Protein AF-A0A0C3ABY3-F1 (afdb_monomer)

Secondary structure (DSSP, 8-state):
----SHHHHHHHHHHHHHHHTTSS--TTT--SHHHHTTS-SS--GGG-HHHHHHHHHHHHHHHHSSS------------------------------------------------HHHHHHHHHHTT-

Solvent-accessible surface area (backbone atoms only — not comparable to full-atom values): 8904 Å² total; per-residue (Å²): 136,86,81,84,49,69,69,40,52,53,44,45,52,53,32,43,55,34,26,77,71,71,77,38,65,54,45,91,80,50,66,60,48,77,60,52,70,75,54,70,97,67,87,55,64,85,79,35,70,65,54,45,51,50,52,53,49,52,53,52,50,57,66,69,72,69,83,82,77,80,90,79,89,79,87,78,78,88,84,86,82,88,78,88,80,86,89,82,80,90,79,88,82,82,86,84,85,81,90,84,85,93,77,80,98,65,90,72,80,72,78,78,81,68,50,78,64,54,55,51,50,55,55,57,63,75,73,111

Organism: Piloderma croceum (strain F 1598) (NCBI:txid765440)

Foldseek 3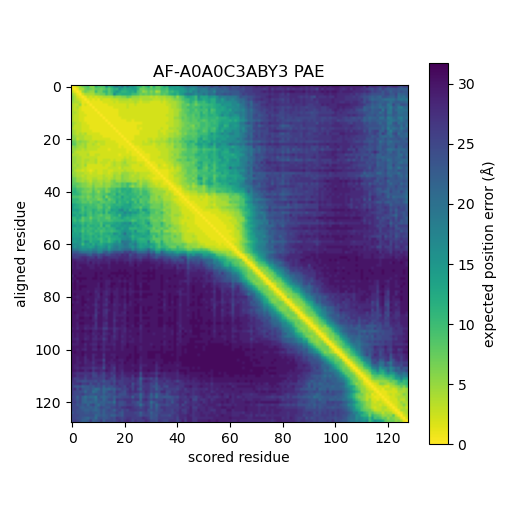Di:
DDQDDPLQVVQLVVQCVCVVVVNHDNCVVDRCSVVVVVDDPDDDLVVDPVSVVVVVVVVVVVVVPPPPDDDDDDDDDDDDDDDDDDDDDDDDDDPDDDDDDDDDDDPPVPPPPDDPVNVVVVVVVVRD

Radius of gyration: 29.48 Å; Cα contacts (8 Å, |Δi|>4): 34; chains: 1; bounding box: 50×43×91 Å

Mean predicted aligned error: 20.33 Å

Structure (mmCIF, N/CA/C/O backbone):
data_AF-A0A0C3ABY3-F1
#
_entry.id   AF-A0A0C3ABY3-F1
#
loop_
_atom_site.group_PDB
_atom_site.id
_atom_site.type_symbol
_atom_site.label_atom_id
_atom_site.label_alt_id
_atom_site.label_comp_id
_atom_site.label_asym_id
_atom_site.label_entity_id
_atom_site.label_seq_id
_atom_site.pdbx_PDB_ins_code
_atom_site.Cartn_x
_atom_site.Cartn_y
_atom_site.Cartn_z
_atom_site.occupancy
_atom_site.B_iso_or_equiv
_atom_site.auth_seq_id
_atom_site.auth_comp_id
_atom_site.auth_asym_id
_atom_site.auth_atom_id
_atom_site.pdbx_PDB_model_num
ATOM 1 N N . MET A 1 1 ? 14.829 -9.279 -7.016 1.00 64.06 1 MET A N 1
ATOM 2 C CA . MET A 1 1 ? 13.426 -9.150 -6.580 1.00 64.06 1 MET A CA 1
ATOM 3 C C . MET A 1 1 ? 12.573 -10.034 -7.481 1.00 64.06 1 MET A C 1
ATOM 5 O O . MET A 1 1 ? 12.678 -9.895 -8.693 1.00 64.06 1 MET A O 1
ATOM 9 N N . GLN A 1 2 ? 11.850 -11.016 -6.935 1.00 74.00 2 GLN A N 1
ATOM 10 C CA . GLN A 1 2 ? 10.987 -11.895 -7.737 1.00 74.00 2 GLN A CA 1
ATOM 11 C C . GLN A 1 2 ? 9.552 -11.370 -7.668 1.00 74.00 2 GLN A C 1
ATOM 13 O O . GLN A 1 2 ? 8.932 -11.405 -6.608 1.00 74.00 2 GLN A O 1
ATOM 18 N N . VAL A 1 3 ? 9.032 -10.886 -8.795 1.00 77.06 3 VAL A N 1
ATOM 19 C CA . VAL A 1 3 ? 7.652 -10.403 -8.896 1.00 77.06 3 VAL A CA 1
ATOM 20 C C . VAL A 1 3 ? 6.749 -11.600 -9.181 1.00 77.06 3 VAL A C 1
ATOM 22 O O . VAL A 1 3 ? 6.886 -12.248 -10.213 1.00 77.06 3 VAL A O 1
ATOM 25 N N . GLY A 1 4 ? 5.897 -11.955 -8.217 1.00 78.06 4 GLY A N 1
ATOM 26 C CA . GLY A 1 4 ? 5.161 -13.226 -8.220 1.00 78.06 4 GLY A CA 1
ATOM 27 C C . GLY A 1 4 ? 3.664 -13.119 -8.513 1.00 78.06 4 GLY A C 1
ATOM 28 O O . GLY A 1 4 ? 3.016 -14.144 -8.693 1.00 78.06 4 GLY A O 1
ATOM 29 N N . CYS A 1 5 ? 3.096 -11.912 -8.530 1.00 88.25 5 CYS A N 1
ATOM 30 C CA . CYS A 1 5 ? 1.662 -11.688 -8.731 1.00 88.25 5 CYS A CA 1
ATOM 31 C C . CYS A 1 5 ? 1.366 -10.224 -9.098 1.00 88.25 5 CYS A C 1
ATOM 33 O O . CYS A 1 5 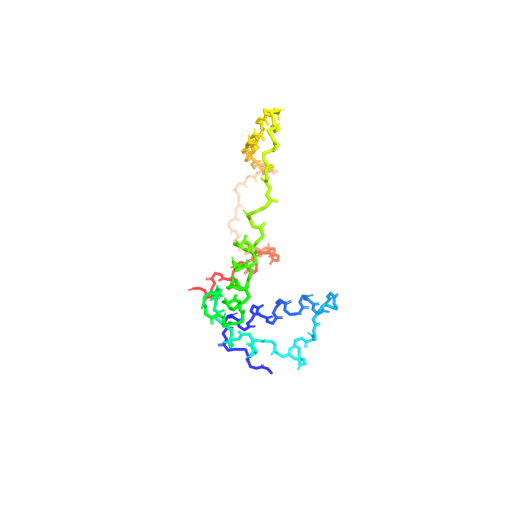? 2.196 -9.340 -8.871 1.00 88.25 5 CYS A O 1
ATOM 35 N N . GLY A 1 6 ? 0.159 -9.956 -9.611 1.00 88.62 6 GLY A N 1
ATOM 36 C CA . GLY A 1 6 ? -0.283 -8.602 -9.972 1.00 88.62 6 GLY A CA 1
ATOM 37 C C . GLY A 1 6 ? -0.263 -7.618 -8.797 1.00 88.62 6 GLY A C 1
ATOM 38 O O . GLY A 1 6 ? 0.167 -6.480 -8.956 1.00 88.62 6 GLY A O 1
ATOM 39 N N . GLY A 1 7 ? -0.608 -8.075 -7.587 1.00 88.38 7 GLY A N 1
ATOM 40 C CA . GLY A 1 7 ? -0.512 -7.248 -6.378 1.00 88.38 7 GLY A CA 1
ATOM 41 C C . GLY A 1 7 ? 0.915 -6.768 -6.089 1.00 88.38 7 GLY A C 1
ATOM 42 O O . GLY A 1 7 ? 1.108 -5.630 -5.670 1.00 88.38 7 GLY A O 1
ATOM 43 N N . HIS A 1 8 ? 1.923 -7.596 -6.379 1.00 91.38 8 HIS A N 1
ATOM 44 C CA . HIS A 1 8 ? 3.327 -7.220 -6.225 1.00 91.38 8 HIS A CA 1
ATOM 45 C C . HIS A 1 8 ? 3.726 -6.142 -7.244 1.00 91.38 8 HIS A C 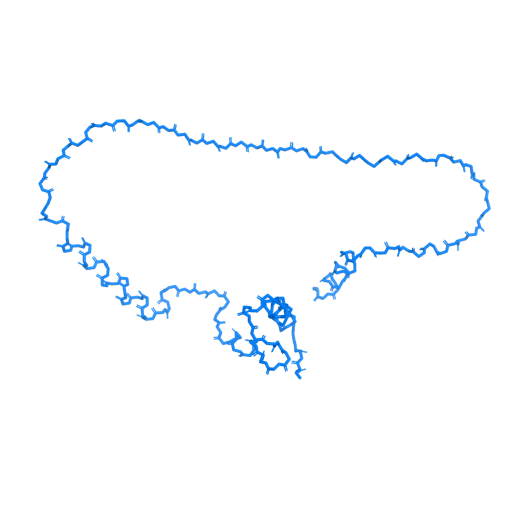1
ATOM 47 O O . HIS A 1 8 ? 4.352 -5.150 -6.879 1.00 91.38 8 HIS A O 1
ATOM 53 N N . VAL A 1 9 ? 3.292 -6.277 -8.503 1.00 91.88 9 VAL A N 1
ATOM 54 C CA . VAL A 1 9 ? 3.536 -5.266 -9.550 1.00 91.88 9 VAL A CA 1
ATOM 55 C C . VAL A 1 9 ? 2.929 -3.918 -9.165 1.00 91.88 9 VAL A C 1
ATOM 57 O O . VAL A 1 9 ? 3.601 -2.891 -9.267 1.00 91.88 9 VAL A O 1
ATOM 60 N N . LEU A 1 10 ? 1.676 -3.916 -8.704 1.00 92.44 10 L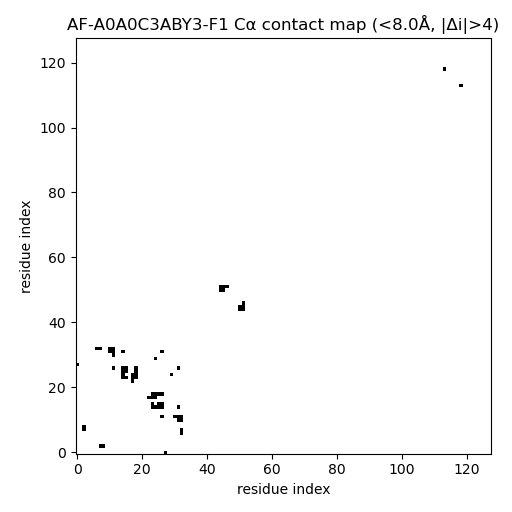EU A N 1
ATOM 61 C CA . LEU A 1 10 ? 0.981 -2.698 -8.285 1.00 92.44 10 LEU A CA 1
ATOM 62 C C . LEU A 1 10 ? 1.706 -2.020 -7.121 1.00 92.44 10 LEU A C 1
ATOM 64 O O . LEU A 1 10 ? 1.940 -0.813 -7.165 1.00 92.44 10 LEU A O 1
ATOM 68 N N . ASN A 1 11 ? 2.127 -2.798 -6.122 1.00 92.12 11 ASN A N 1
ATOM 69 C CA . ASN A 1 11 ? 2.837 -2.264 -4.968 1.00 92.12 11 ASN A CA 1
ATOM 70 C C . ASN A 1 11 ? 4.202 -1.662 -5.341 1.00 92.12 11 ASN A C 1
ATOM 72 O O . ASN A 1 11 ? 4.501 -0.548 -4.919 1.00 92.12 11 ASN A O 1
ATOM 76 N N . ILE A 1 12 ? 5.001 -2.345 -6.172 1.00 93.75 12 ILE A N 1
ATOM 77 C CA . ILE A 1 12 ? 6.279 -1.803 -6.673 1.00 93.75 12 ILE A CA 1
ATOM 78 C C . ILE A 1 12 ? 6.043 -0.522 -7.476 1.00 93.75 12 ILE A C 1
ATOM 80 O O . ILE A 1 12 ? 6.794 0.439 -7.336 1.00 93.75 12 ILE A O 1
ATOM 84 N N . SER A 1 13 ? 5.001 -0.495 -8.308 1.00 94.19 13 SER A N 1
ATOM 85 C CA . SER A 1 13 ? 4.689 0.661 -9.155 1.00 94.19 13 SER A CA 1
ATOM 86 C C . SER A 1 13 ? 4.316 1.881 -8.312 1.00 94.19 13 SER A C 1
ATOM 88 O O . SER A 1 13 ? 4.857 2.964 -8.525 1.00 94.19 13 SER A O 1
ATOM 90 N N . ALA A 1 14 ? 3.451 1.700 -7.310 1.00 94.62 14 ALA A N 1
ATOM 91 C CA . ALA A 1 14 ? 3.111 2.750 -6.355 1.00 94.62 14 ALA A CA 1
ATOM 92 C C . ALA A 1 14 ? 4.352 3.221 -5.580 1.00 94.62 14 ALA A C 1
ATOM 94 O O . ALA A 1 14 ? 4.611 4.421 -5.499 1.00 94.62 14 ALA A O 1
ATOM 95 N N . GLN A 1 15 ? 5.162 2.290 -5.068 1.00 95.06 15 GLN A N 1
ATOM 96 C CA . GLN A 1 15 ? 6.383 2.622 -4.337 1.00 95.06 15 GLN A CA 1
ATOM 97 C C . GLN A 1 15 ? 7.393 3.383 -5.209 1.00 95.06 15 GLN A C 1
ATOM 99 O O . GLN A 1 15 ? 7.983 4.350 -4.738 1.00 95.06 15 GLN A O 1
ATOM 104 N N . ALA A 1 16 ? 7.555 3.020 -6.483 1.00 95.44 16 ALA A N 1
ATOM 105 C CA . ALA A 1 16 ? 8.420 3.738 -7.419 1.00 95.44 16 ALA A CA 1
ATOM 106 C C . ALA A 1 16 ? 7.970 5.193 -7.619 1.00 95.44 16 ALA A C 1
ATOM 108 O O . ALA A 1 16 ? 8.801 6.103 -7.610 1.00 95.44 16 ALA A O 1
ATOM 109 N N . ILE A 1 17 ? 6.659 5.421 -7.751 1.00 96.19 17 ILE A N 1
ATOM 110 C CA . ILE A 1 17 ? 6.085 6.769 -7.863 1.00 96.19 17 ILE A CA 1
ATOM 111 C C . ILE A 1 17 ? 6.379 7.571 -6.588 1.00 96.19 17 ILE A C 1
ATOM 113 O O . ILE A 1 17 ? 6.914 8.677 -6.667 1.00 96.19 17 ILE A O 1
ATOM 117 N N . PHE A 1 18 ? 6.099 7.003 -5.411 1.00 96.69 18 PHE A N 1
ATOM 118 C CA . PHE A 1 18 ? 6.342 7.678 -4.133 1.00 96.69 18 PHE A CA 1
ATOM 119 C C . PHE A 1 18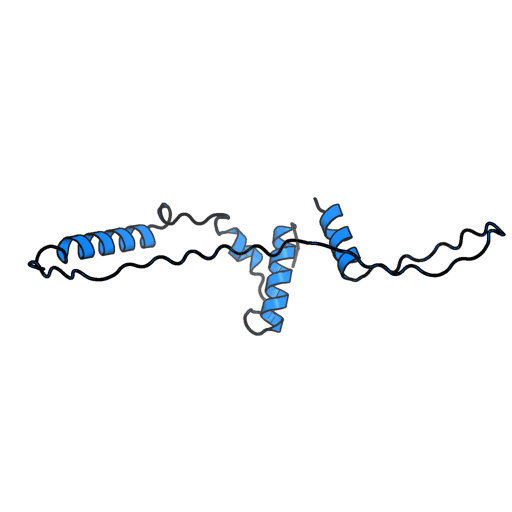 ? 7.828 7.898 -3.838 1.00 96.69 18 PHE A C 1
ATOM 121 O O . PHE A 1 18 ? 8.187 8.905 -3.227 1.00 96.69 18 PHE A O 1
ATOM 128 N N . SER A 1 19 ? 8.700 7.007 -4.303 1.00 96.25 19 SER A N 1
ATOM 129 C CA . SER A 1 19 ? 10.148 7.178 -4.205 1.00 96.25 19 SER A CA 1
ATOM 130 C C . SER A 1 19 ? 10.640 8.329 -5.078 1.00 96.25 19 SER A C 1
ATOM 132 O O . SER A 1 19 ? 11.410 9.167 -4.611 1.00 96.25 19 SER A O 1
ATOM 134 N N . GLY A 1 20 ? 10.098 8.478 -6.292 1.00 94.81 20 GLY A N 1
ATOM 135 C CA . GLY A 1 20 ? 10.354 9.647 -7.140 1.00 94.81 20 GLY A CA 1
ATOM 136 C C . GLY A 1 20 ? 9.923 10.978 -6.507 1.00 94.81 20 GLY A C 1
ATOM 137 O O . GLY A 1 20 ? 10.490 12.022 -6.822 1.00 94.81 20 GLY A O 1
ATOM 138 N N . MET A 1 21 ? 8.960 10.942 -5.580 1.00 96.69 21 MET A N 1
ATOM 139 C CA . MET A 1 21 ? 8.518 12.096 -4.788 1.00 96.69 21 MET A CA 1
ATOM 140 C C . MET A 1 21 ? 9.308 12.287 -3.480 1.00 96.69 21 MET A C 1
ATOM 142 O O . MET A 1 21 ? 9.067 13.258 -2.767 1.00 96.69 21 MET A O 1
ATOM 146 N N . GLY A 1 22 ? 10.223 11.373 -3.137 1.00 95.12 22 GLY A N 1
ATOM 147 C CA . GLY A 1 22 ? 10.958 11.382 -1.868 1.00 95.12 22 GLY A CA 1
ATOM 148 C C . GLY A 1 22 ? 10.111 11.023 -0.641 1.00 95.12 22 GLY A C 1
ATOM 149 O O . GLY A 1 22 ? 10.503 11.342 0.478 1.00 95.12 22 GLY A O 1
ATOM 150 N N . ILE A 1 23 ? 8.946 10.395 -0.839 1.00 96.12 23 ILE A N 1
ATOM 151 C CA . ILE A 1 23 ? 8.014 9.987 0.230 1.00 96.12 23 ILE A CA 1
ATOM 152 C C . ILE A 1 23 ? 8.277 8.541 0.671 1.00 96.12 23 ILE A C 1
ATOM 154 O O . ILE A 1 23 ? 8.029 8.190 1.823 1.00 96.12 23 ILE A O 1
ATOM 158 N N . ALA A 1 24 ? 8.769 7.698 -0.239 1.00 94.88 24 ALA A N 1
ATOM 159 C CA . ALA A 1 24 ? 9.052 6.290 0.017 1.00 94.88 24 ALA A CA 1
ATOM 160 C C . ALA A 1 24 ? 10.494 5.917 -0.352 1.00 94.88 24 ALA A C 1
ATOM 162 O O . ALA A 1 24 ? 11.140 6.583 -1.162 1.00 94.88 24 ALA A O 1
ATOM 163 N N . ASP A 1 25 ? 10.973 4.814 0.217 1.00 96.00 25 ASP A N 1
ATOM 164 C CA . ASP A 1 25 ? 12.277 4.246 -0.112 1.00 96.00 25 ASP A CA 1
ATOM 165 C C . ASP A 1 25 ? 12.284 3.648 -1.529 1.00 96.00 25 ASP A C 1
ATOM 167 O O . ASP A 1 25 ? 11.236 3.277 -2.073 1.00 96.00 25 ASP A O 1
ATOM 171 N N . ASP A 1 26 ? 13.474 3.553 -2.132 1.00 93.81 26 ASP A N 1
ATOM 172 C CA . ASP A 1 26 ? 13.659 2.979 -3.470 1.00 93.81 26 ASP A CA 1
ATOM 173 C C . ASP A 1 26 ? 13.150 1.526 -3.492 1.00 93.81 26 ASP A C 1
ATOM 175 O O . ASP A 1 26 ? 13.671 0.686 -2.747 1.00 93.81 26 ASP A O 1
ATOM 179 N N . PRO A 1 27 ? 12.170 1.191 -4.356 1.00 91.44 27 PRO A N 1
ATOM 180 C CA . PRO A 1 27 ? 11.639 -0.164 -4.454 1.00 91.44 27 PRO A CA 1
ATOM 181 C C . PRO A 1 27 ? 12.681 -1.200 -4.880 1.00 91.44 27 PRO A C 1
ATOM 183 O O . PRO A 1 27 ? 12.422 -2.386 -4.744 1.00 91.44 27 PRO A O 1
ATOM 186 N N . ASN A 1 28 ? 13.849 -0.810 -5.401 1.00 90.81 28 ASN A N 1
ATOM 187 C CA . ASN A 1 28 ? 14.933 -1.753 -5.699 1.00 90.81 28 ASN A CA 1
ATOM 188 C C . ASN A 1 28 ? 15.752 -2.143 -4.461 1.00 90.81 28 ASN A C 1
ATOM 190 O O . ASN A 1 28 ? 16.461 -3.153 -4.494 1.00 90.81 28 ASN A O 1
ATOM 194 N N . VAL A 1 29 ? 15.667 -1.345 -3.397 1.00 92.31 29 VAL A N 1
ATOM 195 C CA . VAL A 1 29 ? 16.370 -1.557 -2.129 1.00 92.31 29 VAL A CA 1
ATOM 196 C C . VAL A 1 29 ? 15.436 -2.222 -1.124 1.00 92.31 29 VAL A C 1
ATOM 198 O O . VAL A 1 29 ? 15.773 -3.277 -0.585 1.00 92.31 29 VAL A O 1
ATOM 201 N N . ASP A 1 30 ? 14.243 -1.656 -0.935 1.00 91.75 30 ASP A N 1
ATOM 202 C CA . ASP A 1 30 ? 13.254 -2.117 0.036 1.00 91.75 30 ASP A CA 1
ATOM 203 C C . ASP A 1 30 ? 11.949 -2.525 -0.653 1.00 91.75 30 ASP A C 1
ATOM 205 O O . ASP A 1 30 ? 11.284 -1.710 -1.277 1.00 91.75 30 ASP A O 1
ATOM 209 N N . ASP A 1 31 ? 11.536 -3.785 -0.497 1.00 90.81 31 ASP A N 1
ATOM 210 C CA . ASP A 1 31 ? 10.272 -4.288 -1.049 1.00 90.81 31 ASP A CA 1
ATOM 211 C C . ASP A 1 31 ? 9.151 -4.228 -0.003 1.00 90.81 31 ASP A C 1
ATOM 213 O O . ASP A 1 31 ? 9.069 -5.063 0.911 1.00 90.81 31 ASP A O 1
ATOM 217 N N . TYR A 1 32 ? 8.246 -3.258 -0.149 1.00 91.00 32 TYR A N 1
ATOM 218 C CA . TYR A 1 32 ? 7.103 -3.119 0.754 1.00 91.00 32 TYR A CA 1
ATOM 219 C C . TYR A 1 32 ? 6.024 -4.177 0.541 1.00 91.00 32 TYR A C 1
ATOM 221 O O . TYR A 1 32 ? 5.215 -4.384 1.443 1.00 91.00 32 TYR A O 1
ATOM 229 N N . TYR A 1 33 ? 6.013 -4.897 -0.581 1.00 89.44 33 TYR A N 1
AT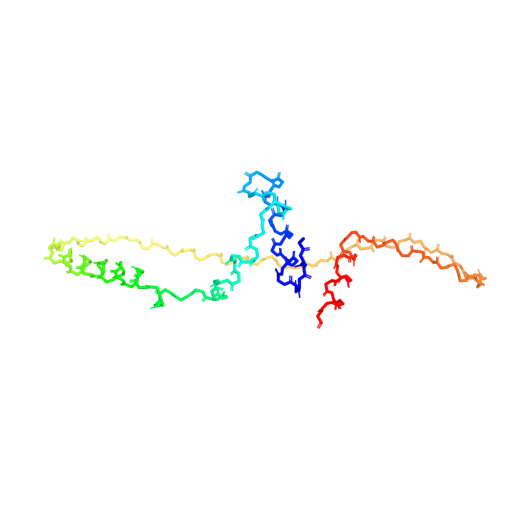OM 230 C CA . TYR A 1 33 ? 4.956 -5.859 -0.882 1.00 89.44 33 TYR A CA 1
ATOM 231 C C . TYR A 1 33 ? 4.967 -7.018 0.116 1.00 89.44 33 TYR A C 1
ATOM 233 O O . TYR A 1 33 ? 3.927 -7.464 0.606 1.00 89.44 33 TYR A O 1
ATOM 241 N N . THR A 1 34 ? 6.165 -7.471 0.485 1.00 86.12 34 THR A N 1
ATOM 242 C CA . THR A 1 34 ? 6.341 -8.527 1.490 1.00 86.12 34 THR A CA 1
ATOM 243 C C . THR A 1 34 ? 5.846 -8.126 2.878 1.00 86.12 34 THR A C 1
ATOM 245 O O . THR A 1 34 ? 5.370 -8.988 3.616 1.00 86.12 34 THR A O 1
ATOM 248 N N . LYS A 1 35 ? 5.915 -6.833 3.216 1.00 86.56 35 LYS A N 1
ATOM 249 C CA . LYS A 1 35 ? 5.372 -6.273 4.461 1.00 86.56 35 LYS A CA 1
ATOM 250 C C . LYS A 1 35 ? 3.853 -6.097 4.348 1.00 86.56 35 LYS A C 1
ATOM 252 O O . LYS A 1 35 ? 3.118 -6.527 5.231 1.00 86.56 35 LYS A O 1
ATOM 257 N N . ALA A 1 36 ? 3.387 -5.543 3.229 1.00 85.25 36 ALA A N 1
ATOM 258 C CA . ALA A 1 36 ? 1.985 -5.234 2.962 1.00 85.25 36 ALA A CA 1
ATOM 259 C C . ALA A 1 36 ? 1.096 -6.484 2.908 1.00 85.25 36 ALA A C 1
ATOM 261 O O . ALA A 1 36 ? -0.027 -6.456 3.399 1.00 85.25 36 ALA A O 1
ATOM 262 N N . ARG A 1 37 ? 1.603 -7.616 2.397 1.00 85.25 37 ARG A N 1
ATOM 263 C CA . ARG A 1 37 ? 0.831 -8.873 2.328 1.00 85.25 37 ARG A CA 1
ATOM 264 C C . ARG A 1 37 ? 0.409 -9.424 3.698 1.00 85.25 37 ARG A C 1
ATOM 266 O O . ARG A 1 37 ? -0.420 -10.325 3.753 1.00 85.25 37 ARG A O 1
ATOM 273 N N . GLY A 1 38 ? 1.060 -8.977 4.775 1.00 82.50 38 GLY A N 1
ATOM 274 C CA . GLY A 1 38 ? 0.712 -9.366 6.140 1.00 82.50 38 GLY A CA 1
ATOM 275 C C . GLY A 1 38 ? -0.521 -8.638 6.672 1.00 82.50 38 GLY A C 1
ATOM 276 O O . GLY A 1 38 ? -1.066 -9.057 7.689 1.00 82.50 38 GLY A O 1
ATOM 277 N N . PHE A 1 39 ? -0.958 -7.572 5.997 1.00 82.12 39 PHE A N 1
ATOM 278 C CA . PHE A 1 39 ? -2.119 -6.798 6.400 1.00 82.12 39 PHE A CA 1
ATOM 279 C C . PHE A 1 39 ? -3.395 -7.324 5.728 1.00 82.12 39 PHE A C 1
ATOM 281 O O . PHE A 1 39 ? -3.358 -7.740 4.565 1.00 82.12 39 PHE A O 1
ATOM 288 N N . PRO A 1 40 ? -4.535 -7.309 6.441 1.00 82.06 40 PRO A N 1
ATOM 289 C CA . PRO A 1 40 ? -5.832 -7.611 5.853 1.00 82.06 40 PRO A CA 1
ATOM 290 C C . PRO A 1 40 ? -6.155 -6.668 4.689 1.00 82.06 40 PRO A C 1
ATOM 292 O O . PRO A 1 40 ? -5.827 -5.485 4.731 1.00 82.06 40 PRO A O 1
ATOM 295 N N . ILE A 1 41 ? -6.861 -7.179 3.676 1.00 82.50 41 ILE A N 1
ATOM 296 C CA . ILE A 1 41 ? -7.376 -6.356 2.565 1.00 82.50 41 ILE A CA 1
ATOM 297 C C . ILE A 1 41 ? -8.384 -5.322 3.088 1.00 82.50 41 ILE A C 1
ATOM 299 O O . ILE A 1 41 ? -8.447 -4.200 2.597 1.00 82.50 41 ILE A O 1
ATOM 303 N N . THR A 1 42 ? -9.159 -5.702 4.103 1.00 86.81 42 THR A N 1
ATOM 304 C CA . THR A 1 42 ? -10.126 -4.845 4.783 1.00 86.81 42 THR A CA 1
ATOM 305 C C . THR A 1 42 ? -9.760 -4.748 6.253 1.00 86.81 42 THR A C 1
ATOM 307 O O . THR A 1 42 ? -9.720 -5.762 6.948 1.00 86.81 42 THR A O 1
ATOM 310 N N . TYR A 1 43 ? -9.504 -3.531 6.722 1.00 88.31 43 TYR A N 1
ATOM 311 C CA . TYR A 1 43 ? -9.353 -3.259 8.144 1.00 88.31 43 TYR A CA 1
ATOM 312 C C . TYR A 1 43 ? -10.732 -3.196 8.810 1.00 88.31 43 TYR A C 1
ATOM 314 O O . TYR A 1 43 ? -11.603 -2.464 8.340 1.00 88.31 43 TYR A O 1
ATOM 322 N N . SER A 1 44 ? -10.913 -3.943 9.900 1.00 91.12 44 SER A N 1
ATOM 323 C CA . SER A 1 44 ? -12.065 -3.821 10.792 1.00 91.12 44 SER A CA 1
ATOM 324 C C . SER A 1 44 ? -11.587 -3.251 12.132 1.00 91.12 44 SER A C 1
ATOM 326 O O . SER A 1 44 ? -10.725 -3.872 12.758 1.00 91.12 44 SER A O 1
ATOM 328 N N . PRO A 1 45 ? -12.118 -2.104 12.595 1.00 89.38 45 PRO A N 1
ATOM 329 C CA . PRO A 1 45 ? -11.774 -1.540 13.903 1.00 89.38 45 PRO A CA 1
ATOM 330 C C . PRO A 1 45 ? -12.027 -2.511 15.062 1.00 89.38 45 PRO A C 1
ATOM 332 O O . PRO A 1 45 ? -11.304 -2.488 16.053 1.00 89.38 45 PRO A O 1
ATOM 335 N N . ASP A 1 46 ? -13.023 -3.389 14.915 1.00 91.56 46 ASP A N 1
ATOM 336 C CA . ASP A 1 46 ? -13.403 -4.377 15.929 1.00 91.56 46 ASP A CA 1
ATOM 337 C C . ASP A 1 46 ? -12.346 -5.480 16.122 1.00 91.56 46 ASP A C 1
ATOM 339 O O . ASP A 1 46 ? -12.298 -6.115 17.177 1.00 91.56 46 ASP A O 1
ATOM 343 N N . ASP A 1 47 ? -11.487 -5.703 15.121 1.00 88.19 47 ASP A N 1
ATOM 344 C CA . ASP A 1 47 ? -10.424 -6.713 15.165 1.00 88.19 47 ASP A CA 1
ATOM 345 C C . ASP A 1 47 ? -9.124 -6.174 15.796 1.00 88.19 47 ASP A C 1
ATOM 347 O O . ASP A 1 47 ? -8.198 -6.945 16.072 1.00 88.19 47 ASP A O 1
ATOM 351 N N . ASP A 1 48 ? -9.031 -4.860 16.033 1.00 90.69 48 ASP A N 1
ATOM 352 C CA . ASP A 1 48 ? -7.865 -4.221 16.640 1.00 90.69 48 ASP A CA 1
ATOM 353 C C . ASP A 1 48 ? -8.101 -3.969 18.140 1.00 90.69 48 ASP A C 1
ATOM 355 O O . ASP A 1 48 ? -8.856 -3.065 18.512 1.00 90.69 48 ASP A O 1
ATOM 359 N N . PRO A 1 49 ? -7.426 -4.714 19.039 1.00 90.50 49 PRO A N 1
ATOM 360 C CA . PRO A 1 49 ? -7.656 -4.590 20.475 1.00 90.50 49 PRO A CA 1
ATOM 361 C C . PRO A 1 49 ? -7.351 -3.184 21.002 1.00 90.50 49 PRO A C 1
ATOM 363 O O . PRO A 1 49 ? -7.976 -2.753 21.968 1.00 90.50 49 PRO A O 1
ATOM 366 N N . LYS A 1 50 ? -6.425 -2.450 20.370 1.00 92.62 50 LYS A N 1
ATOM 367 C CA . LYS A 1 50 ? -6.099 -1.085 20.799 1.00 92.62 50 LYS A CA 1
ATOM 368 C C . LYS A 1 50 ? -7.236 -0.127 20.484 1.00 92.62 50 LYS A C 1
ATOM 370 O O . LYS A 1 50 ? -7.609 0.666 21.340 1.00 92.62 50 LYS A O 1
ATOM 375 N N . VAL A 1 51 ? -7.808 -0.237 19.286 1.00 92.62 51 VAL A N 1
ATOM 376 C CA . VAL A 1 51 ? -8.927 0.616 18.871 1.00 92.62 51 VAL A CA 1
ATOM 377 C C . VAL A 1 51 ? -10.171 0.309 19.695 1.00 92.62 51 VAL A C 1
ATOM 379 O O . VAL A 1 51 ? -10.842 1.235 20.144 1.00 92.62 51 VAL A O 1
ATOM 382 N N . VAL A 1 52 ? -10.435 -0.964 19.995 1.00 93.62 52 VAL A N 1
ATOM 383 C CA . VAL A 1 52 ? -11.539 -1.360 20.884 1.00 93.62 52 VAL A CA 1
ATOM 384 C C . VAL A 1 52 ? -11.373 -0.772 22.291 1.00 93.62 52 VAL A C 1
ATOM 386 O O . VAL A 1 52 ? -12.337 -0.242 22.856 1.00 93.62 52 VAL A O 1
ATOM 389 N N . ASP A 1 53 ? -10.166 -0.826 22.858 1.00 94.25 53 ASP A N 1
ATOM 390 C CA . ASP A 1 53 ? -9.885 -0.253 24.178 1.00 94.25 53 ASP A CA 1
ATOM 391 C C . ASP A 1 53 ? -10.033 1.278 24.179 1.00 94.25 53 ASP A C 1
ATOM 393 O O . ASP A 1 53 ? -10.668 1.836 25.078 1.00 94.25 53 ASP A O 1
ATOM 397 N N . GLU A 1 54 ? -9.521 1.962 23.155 1.00 92.75 54 GLU A N 1
ATOM 398 C CA . GLU A 1 54 ? -9.665 3.414 22.995 1.00 92.75 54 GLU A CA 1
ATOM 399 C C . GLU A 1 54 ? -11.135 3.829 22.837 1.00 92.75 54 GLU A C 1
ATOM 401 O O . GLU A 1 54 ? -11.598 4.743 23.527 1.00 92.75 54 GLU A O 1
ATOM 406 N N . MET A 1 55 ? -11.910 3.114 22.015 1.00 90.94 55 MET A N 1
ATOM 407 C CA . MET A 1 55 ? -13.351 3.344 21.859 1.00 90.94 55 MET A CA 1
ATOM 408 C C . MET A 1 55 ? -14.106 3.144 23.176 1.00 90.94 55 MET A C 1
ATOM 410 O O . MET A 1 55 ? -15.014 3.914 23.504 1.00 90.94 55 MET A O 1
ATOM 414 N N . ARG A 1 56 ? -13.718 2.139 23.968 1.00 91.50 56 ARG A N 1
ATOM 415 C CA . ARG A 1 56 ? -14.303 1.896 25.290 1.00 91.50 56 ARG A CA 1
ATOM 416 C C . ARG A 1 56 ? -14.002 3.033 26.266 1.00 91.50 56 ARG A C 1
ATOM 418 O O . ARG A 1 56 ? -14.892 3.413 27.032 1.00 91.50 56 ARG A O 1
ATOM 425 N N . ILE A 1 57 ? -12.776 3.556 26.264 1.00 91.69 57 ILE A N 1
ATOM 426 C CA . ILE A 1 57 ? -12.378 4.684 27.119 1.00 91.69 57 ILE A CA 1
ATOM 427 C C . ILE A 1 57 ? -13.160 5.938 26.721 1.00 91.69 57 ILE A C 1
ATOM 429 O O . ILE A 1 57 ? -13.808 6.537 27.579 1.00 91.69 57 ILE A O 1
ATOM 433 N N . ALA A 1 58 ? -13.197 6.270 25.429 1.00 89.88 58 ALA A N 1
ATOM 434 C CA . ALA A 1 58 ? -13.932 7.425 24.918 1.00 89.88 58 ALA A CA 1
ATOM 435 C C . ALA A 1 58 ? -15.432 7.359 25.267 1.00 89.88 58 ALA A C 1
ATOM 437 O O . ALA A 1 58 ? -16.019 8.344 25.718 1.00 89.88 58 ALA A O 1
ATOM 438 N N . ALA A 1 59 ? -16.054 6.181 25.149 1.00 89.81 59 ALA A N 1
ATOM 439 C CA . ALA A 1 59 ? -17.451 5.985 25.536 1.00 89.81 59 A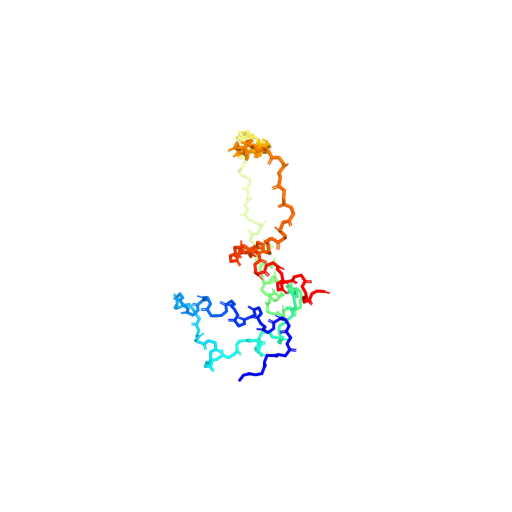LA A CA 1
ATOM 440 C C . ALA A 1 59 ? -17.685 6.183 27.048 1.00 89.8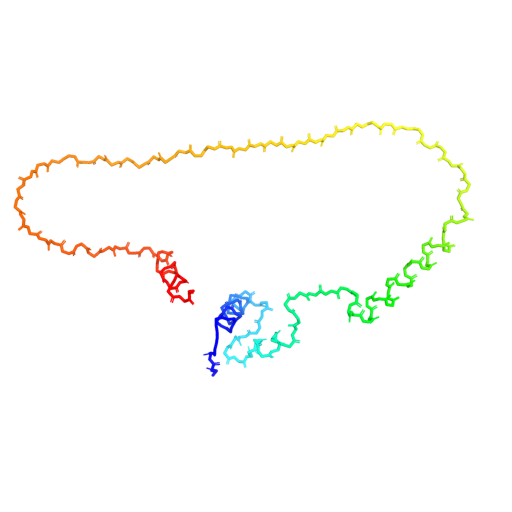1 59 ALA A C 1
ATOM 442 O O . ALA A 1 59 ? -18.727 6.701 27.459 1.00 89.81 59 ALA A O 1
ATOM 443 N N . ALA A 1 60 ? -16.726 5.783 27.889 1.00 88.81 60 ALA A N 1
ATOM 444 C CA . ALA A 1 60 ? -16.805 5.981 29.333 1.00 88.81 60 ALA A CA 1
ATOM 445 C C . ALA A 1 60 ? -16.636 7.457 29.730 1.00 88.81 60 ALA A C 1
ATOM 447 O O . ALA A 1 60 ? -17.335 7.924 30.632 1.00 88.81 60 ALA A O 1
ATOM 448 N N . GLU A 1 61 ? -15.755 8.196 29.054 1.00 86.75 61 GLU A N 1
ATOM 449 C CA . GLU A 1 61 ? -15.571 9.636 29.269 1.00 86.75 61 GLU A CA 1
ATOM 450 C C . GLU A 1 61 ? -16.811 10.432 28.856 1.00 86.75 61 GLU A C 1
ATOM 452 O O . GLU A 1 61 ? -17.285 11.269 29.627 1.00 86.75 61 GLU A O 1
ATOM 457 N N . LEU A 1 62 ? -17.411 10.099 27.710 1.00 81.75 62 LEU A N 1
ATOM 458 C CA . LEU A 1 62 ? -18.618 10.765 27.217 1.00 81.75 62 LEU A CA 1
ATOM 459 C C . LEU A 1 62 ? -19.818 10.554 28.153 1.00 81.75 62 LEU A C 1
ATOM 461 O O . LEU A 1 62 ? -20.600 11.471 28.389 1.00 81.75 62 LEU A O 1
ATOM 465 N N . LYS A 1 63 ? -19.927 9.367 28.764 1.00 79.44 63 LYS A N 1
ATOM 466 C CA . LYS A 1 63 ? -20.964 9.082 29.764 1.00 79.44 63 LYS A CA 1
ATOM 467 C C . LYS A 1 63 ? -20.716 9.783 31.104 1.00 79.44 63 LYS A C 1
ATOM 469 O O . LYS A 1 63 ? -21.667 10.064 31.824 1.00 79.44 63 LYS A O 1
ATOM 474 N N . LYS A 1 64 ? -19.455 10.036 31.461 1.00 70.81 64 LYS A N 1
ATOM 475 C CA . LYS A 1 64 ? -19.082 10.680 32.729 1.00 70.81 64 LYS A CA 1
ATOM 476 C C . LYS A 1 64 ? -19.145 12.213 32.659 1.00 70.81 64 LYS A C 1
ATOM 478 O O . LYS A 1 64 ? -19.294 12.840 33.699 1.00 70.81 64 LYS A O 1
ATOM 483 N N . GLY A 1 65 ? -19.040 12.800 31.467 1.00 59.75 65 GLY A N 1
ATOM 484 C CA . GLY A 1 65 ? -19.116 14.250 31.243 1.00 59.75 65 GLY A CA 1
ATOM 485 C C . GLY A 1 65 ? -20.503 14.797 30.881 1.00 59.75 65 GLY A C 1
ATOM 486 O O . GLY A 1 65 ? -20.610 15.984 30.604 1.00 59.75 65 GLY A O 1
ATOM 487 N N . GLY A 1 66 ? -21.545 13.958 30.840 1.00 57.09 66 GLY A N 1
ATOM 488 C CA . GLY A 1 66 ? -22.878 14.322 30.337 1.00 57.09 66 GLY A CA 1
ATOM 489 C C . GLY A 1 66 ? -23.955 14.618 31.390 1.00 57.09 66 GLY A C 1
ATOM 490 O O . GLY A 1 66 ? -25.124 14.589 31.029 1.00 57.09 66 GLY A O 1
ATOM 491 N N . ASP A 1 67 ? -23.603 14.850 32.659 1.00 55.34 67 ASP A N 1
ATOM 492 C CA . ASP A 1 67 ? -24.577 14.967 33.768 1.00 55.34 67 ASP A CA 1
ATOM 493 C C . ASP A 1 67 ? -24.364 16.215 34.653 1.00 55.34 67 ASP A C 1
ATOM 495 O O . ASP A 1 67 ? -24.576 16.158 35.855 1.00 55.34 67 ASP A O 1
ATOM 499 N N . ASP A 1 68 ? -23.894 17.330 34.077 1.00 55.25 68 ASP A N 1
ATOM 500 C CA . ASP A 1 68 ? -23.806 18.637 34.766 1.00 55.25 68 ASP A CA 1
ATOM 501 C C . ASP A 1 68 ? -23.876 19.806 33.754 1.00 55.25 68 ASP A C 1
ATOM 503 O O . ASP A 1 68 ? -22.985 20.645 33.639 1.00 55.25 68 ASP A O 1
ATOM 507 N N . SER A 1 69 ? -24.940 19.842 32.950 1.00 53.78 69 SER A N 1
ATOM 508 C CA . SER A 1 69 ? -25.284 21.009 32.126 1.00 53.78 69 SER A CA 1
ATOM 509 C C . SER A 1 69 ? -26.790 21.218 32.178 1.00 53.78 69 SER A C 1
ATOM 511 O O . SER A 1 69 ? -27.536 20.812 31.290 1.00 53.78 69 SER A O 1
ATOM 513 N N . GLU A 1 70 ? -27.207 21.822 33.282 1.00 56.31 70 GLU A N 1
ATOM 514 C CA . GLU A 1 70 ? -28.466 22.538 33.440 1.00 56.31 70 GLU A CA 1
ATOM 515 C C . GLU A 1 70 ? -28.779 23.446 32.230 1.00 56.31 70 GLU A C 1
ATOM 517 O O . GLU A 1 70 ? -27.890 24.029 31.611 1.00 56.31 70 GLU A O 1
ATOM 522 N N . ASP A 1 71 ? -30.063 23.476 31.876 1.00 51.88 71 ASP A N 1
ATOM 523 C CA . ASP A 1 71 ? -30.683 24.092 30.704 1.00 51.88 71 ASP A CA 1
ATOM 524 C C . ASP A 1 71 ? -30.113 25.460 30.274 1.00 51.88 71 ASP A C 1
ATOM 526 O O . ASP A 1 71 ? -30.270 26.459 30.976 1.00 51.88 71 ASP A O 1
ATOM 530 N N . GLU A 1 72 ? -29.627 25.556 29.032 1.00 49.12 72 GLU A N 1
ATOM 531 C CA . GLU A 1 72 ? -29.668 26.812 28.278 1.00 49.12 72 GLU A CA 1
ATOM 532 C C . GLU A 1 72 ? -30.302 26.555 26.903 1.00 49.12 72 GLU A C 1
ATOM 534 O O . GLU A 1 72 ? -29.704 26.025 25.967 1.00 49.12 72 GLU A O 1
ATOM 539 N N . ILE A 1 73 ? -31.591 26.884 26.826 1.00 53.41 73 ILE A N 1
ATOM 540 C CA . ILE A 1 73 ? -32.406 26.887 25.614 1.00 53.41 73 ILE A CA 1
ATOM 541 C C . ILE A 1 73 ? -31.824 27.948 24.669 1.00 53.41 73 ILE A C 1
ATOM 543 O O . ILE A 1 73 ? -32.044 29.140 24.873 1.00 53.41 73 ILE A O 1
ATOM 547 N N . ILE A 1 74 ? -31.108 27.531 23.623 1.00 52.06 74 ILE A N 1
ATOM 548 C CA . ILE A 1 74 ? -30.790 28.401 22.483 1.00 52.06 74 ILE A CA 1
ATOM 549 C C . ILE A 1 74 ? -31.756 28.064 21.349 1.00 52.06 74 ILE A C 1
ATOM 551 O O . ILE A 1 74 ? -31.568 27.146 20.555 1.00 52.06 74 ILE A O 1
ATOM 555 N N . GLU A 1 75 ? -32.836 28.835 21.328 1.00 51.66 75 GLU A N 1
ATOM 556 C CA . GLU A 1 75 ? -33.730 29.039 20.198 1.00 51.66 75 GLU A CA 1
ATOM 557 C C . GLU A 1 75 ? -32.989 29.876 19.132 1.00 51.66 75 GLU A C 1
ATOM 559 O O . GLU A 1 75 ? -32.565 30.995 19.418 1.00 51.66 75 GLU A O 1
ATOM 564 N N . GLY A 1 76 ? -32.814 29.363 17.905 1.00 43.88 76 GLY A N 1
ATOM 565 C CA . GLY A 1 76 ? -32.353 30.201 16.789 1.00 43.88 76 GLY A CA 1
ATOM 566 C C . GLY A 1 76 ? -31.863 29.484 15.524 1.00 43.88 76 GLY A C 1
ATOM 567 O O . GLY A 1 76 ? -30.765 28.945 15.521 1.00 43.88 76 GLY A O 1
ATOM 568 N N . SER A 1 77 ? -32.647 29.625 14.441 1.00 49.72 77 SER A N 1
ATOM 569 C CA . SER A 1 77 ? -32.279 29.521 13.007 1.00 49.72 77 SER A CA 1
ATOM 570 C C . SER A 1 77 ? -31.842 28.137 12.479 1.00 49.72 77 SER A C 1
ATOM 572 O O . SER A 1 77 ? -30.743 27.683 12.756 1.00 49.72 77 SER A O 1
ATOM 574 N N . THR A 1 78 ? -32.648 27.364 11.724 1.00 50.22 78 THR A N 1
ATOM 575 C CA . THR A 1 78 ? -33.084 27.629 10.320 1.00 50.22 78 THR A CA 1
ATOM 576 C C . THR A 1 78 ? -31.925 28.245 9.520 1.00 50.22 78 THR A C 1
ATOM 578 O O . THR A 1 78 ? -31.513 29.353 9.822 1.00 50.22 78 THR A O 1
ATOM 581 N N . GLU A 1 79 ? -31.283 27.577 8.564 1.00 51.41 79 GLU A N 1
ATOM 582 C CA . GLU A 1 79 ? -31.834 27.207 7.260 1.00 51.41 79 GLU A CA 1
ATOM 583 C C . GLU A 1 79 ? -30.944 26.176 6.541 1.00 51.41 79 GLU A C 1
ATOM 585 O O . GLU A 1 79 ? -29.754 26.003 6.801 1.00 51.41 79 GLU A O 1
ATOM 590 N N . GLU A 1 80 ? -31.600 25.496 5.619 1.00 52.75 80 GLU A N 1
ATOM 591 C CA . GLU A 1 80 ? -31.170 24.418 4.750 1.00 52.75 80 GLU A CA 1
ATOM 592 C C . GLU A 1 80 ? -30.309 24.970 3.602 1.00 52.75 80 GLU A C 1
ATOM 594 O O . GLU A 1 80 ? -30.610 26.034 3.068 1.00 52.75 80 GLU A O 1
ATOM 599 N N . SER A 1 81 ? -29.286 24.238 3.149 1.00 49.69 81 SER A N 1
ATOM 600 C CA . SER A 1 81 ? -28.863 24.346 1.745 1.00 49.69 81 SER A CA 1
ATOM 601 C C . SER A 1 81 ? -28.139 23.085 1.283 1.00 49.69 81 SER A C 1
ATOM 603 O O . SER A 1 81 ? -26.921 22.940 1.372 1.00 49.69 81 SER A O 1
ATOM 605 N N . SER A 1 82 ? -28.962 22.146 0.820 1.00 49.53 82 SER A N 1
ATOM 606 C CA . SER A 1 82 ? -28.610 21.151 -0.185 1.00 49.53 82 SER A CA 1
ATOM 607 C C . SER A 1 82 ? -28.365 21.875 -1.511 1.00 49.53 82 SER A C 1
ATOM 609 O O . SER A 1 82 ? -29.229 22.621 -1.967 1.00 49.53 82 SER A O 1
ATOM 611 N N . SER A 1 83 ? -27.212 21.649 -2.136 1.00 53.34 83 SER A N 1
ATOM 612 C CA . SER A 1 83 ? -27.053 21.880 -3.574 1.00 53.34 83 SER A CA 1
ATOM 613 C C . SER A 1 83 ? -26.414 20.647 -4.199 1.00 53.34 83 SER A C 1
ATOM 615 O O . SER A 1 83 ? -25.198 20.482 -4.249 1.00 53.34 83 SER A O 1
ATOM 617 N N . GLU A 1 84 ? -27.290 19.739 -4.616 1.00 50.38 84 GLU A N 1
ATOM 618 C CA . GLU A 1 84 ? -27.043 18.881 -5.764 1.00 50.38 84 GLU A CA 1
ATOM 619 C C . GLU A 1 84 ? -27.103 19.778 -7.005 1.00 50.38 84 GLU A C 1
ATOM 621 O O . GLU A 1 84 ? -28.134 20.404 -7.246 1.00 50.38 84 GLU A O 1
ATOM 626 N N . ASP A 1 85 ? -26.029 19.847 -7.789 1.00 51.50 85 ASP A N 1
ATOM 627 C CA . ASP A 1 85 ? -26.142 20.299 -9.173 1.00 51.50 85 ASP A CA 1
ATOM 628 C C . ASP A 1 85 ? -25.305 19.394 -10.079 1.00 51.50 85 ASP A C 1
ATOM 630 O O . ASP A 1 85 ? -24.119 19.141 -9.845 1.00 51.50 85 ASP A O 1
ATOM 634 N N . ASN A 1 86 ? -26.014 18.829 -11.052 1.00 51.75 86 ASN A N 1
ATOM 635 C CA . ASN A 1 86 ? -25.537 17.939 -12.094 1.00 51.75 86 ASN A CA 1
ATOM 636 C C . ASN A 1 86 ? -24.878 18.788 -13.183 1.00 51.75 86 ASN A C 1
ATOM 638 O O . ASN A 1 86 ? -25.485 19.755 -13.629 1.00 51.75 86 ASN A O 1
ATOM 642 N N . ASP A 1 87 ? -23.733 18.359 -13.709 1.00 52.22 87 ASP A N 1
ATOM 643 C CA . ASP A 1 87 ? -23.348 18.732 -15.072 1.00 52.22 87 ASP A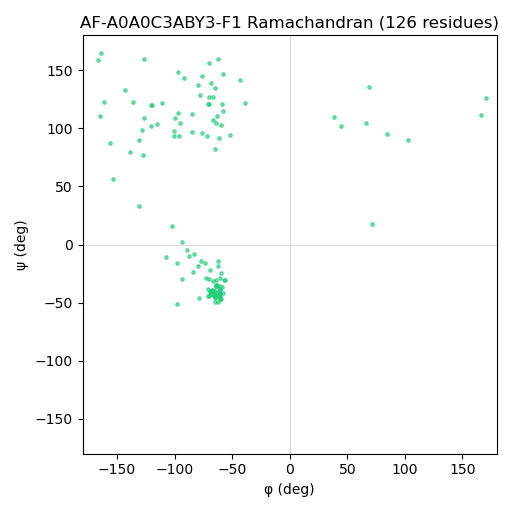 CA 1
ATOM 644 C C . ASP A 1 87 ? -23.191 17.451 -15.896 1.00 52.22 87 ASP A C 1
ATOM 646 O O . ASP A 1 87 ? -22.252 16.667 -15.739 1.00 52.22 87 ASP A O 1
ATOM 650 N N . ASP A 1 88 ? -24.237 17.220 -16.682 1.00 45.38 88 ASP A N 1
ATOM 651 C CA . ASP A 1 88 ? -24.449 16.155 -17.650 1.00 45.38 88 ASP A CA 1
ATOM 652 C C . ASP A 1 88 ? -24.095 16.680 -19.053 1.00 45.38 88 ASP A C 1
ATOM 654 O O . ASP A 1 88 ? -24.338 17.845 -19.366 1.00 45.38 88 ASP A O 1
ATOM 658 N N . GLY A 1 89 ? -23.603 15.795 -19.921 1.00 43.94 89 GLY A N 1
ATOM 659 C CA . GLY A 1 89 ? -23.494 16.039 -21.365 1.00 43.94 89 GLY A CA 1
ATOM 660 C C . GLY A 1 89 ? -22.078 16.379 -21.839 1.00 43.94 89 GLY A C 1
ATOM 661 O O . GLY A 1 89 ? -21.663 17.528 -21.866 1.00 43.94 89 GLY A O 1
ATOM 662 N N . ALA A 1 90 ? -21.240 15.411 -22.213 1.00 50.66 90 ALA A N 1
ATOM 663 C CA . ALA A 1 90 ? -21.320 14.692 -23.488 1.00 50.66 90 ALA A CA 1
ATOM 664 C C . ALA A 1 90 ? -21.571 15.614 -24.693 1.00 50.66 90 ALA A C 1
ATOM 666 O O . ALA A 1 90 ? -22.713 15.955 -24.971 1.00 50.66 90 ALA A O 1
ATOM 667 N N . VAL A 1 91 ? -20.520 15.910 -25.463 1.00 51.25 91 VAL A N 1
ATOM 668 C CA . VAL A 1 91 ? -20.540 15.769 -26.928 1.00 51.25 91 VAL A CA 1
ATOM 669 C C . VAL A 1 91 ? -19.114 15.725 -27.465 1.00 51.25 91 VAL A C 1
ATOM 671 O O . VAL A 1 91 ? -18.301 16.616 -27.237 1.00 51.25 91 VAL A O 1
ATOM 674 N N . GLU A 1 92 ? -18.841 14.633 -28.166 1.00 50.31 92 GLU A N 1
ATOM 675 C CA . GLU A 1 92 ? -17.690 14.448 -29.028 1.00 50.31 92 GLU A CA 1
ATOM 676 C C . GLU A 1 92 ? -17.747 15.420 -30.209 1.00 50.31 92 GLU A C 1
ATOM 678 O O . GLU A 1 92 ? -18.785 15.527 -30.859 1.00 50.31 92 GLU A O 1
ATOM 683 N N . ASP A 1 93 ? -16.626 16.066 -30.523 1.00 37.59 93 ASP A N 1
ATOM 684 C CA . ASP A 1 93 ? -16.456 16.814 -31.770 1.00 37.59 93 ASP A CA 1
ATOM 685 C C . ASP A 1 93 ? -15.179 16.326 -32.467 1.00 37.59 93 ASP A C 1
ATOM 687 O O . ASP A 1 93 ? -14.100 16.913 -32.369 1.00 37.59 93 ASP A O 1
ATOM 691 N N . TRP A 1 94 ? -15.289 15.155 -33.101 1.00 45.12 94 TRP A N 1
ATOM 692 C CA . TRP A 1 94 ? -14.302 14.667 -34.060 1.00 45.12 94 TRP A CA 1
ATOM 693 C C . TRP A 1 94 ? -14.638 15.269 -35.419 1.00 45.12 94 TRP A C 1
ATOM 695 O O . TRP A 1 94 ? -15.488 14.767 -36.152 1.00 45.12 94 TRP A O 1
ATOM 705 N N . VAL A 1 95 ? -13.953 16.360 -35.744 1.00 42.50 95 VAL A N 1
ATOM 706 C CA . VAL A 1 95 ? -13.928 16.919 -37.093 1.00 42.50 95 VAL A CA 1
ATOM 707 C C . VAL A 1 95 ? -13.090 15.982 -37.970 1.00 42.50 95 VAL A C 1
ATOM 709 O O . VAL A 1 95 ? -11.864 16.072 -37.997 1.00 42.50 95 VAL A O 1
ATOM 712 N N . ASP A 1 96 ? -13.754 15.041 -38.638 1.00 44.94 96 ASP A N 1
ATOM 713 C CA . ASP A 1 96 ? -13.196 14.256 -39.744 1.00 44.94 96 ASP A CA 1
ATOM 714 C C . ASP A 1 96 ? -13.635 14.932 -41.055 1.00 44.94 96 ASP A C 1
ATOM 716 O O . ASP A 1 96 ? -14.731 14.700 -41.566 1.00 44.94 96 ASP A O 1
ATOM 720 N N . GLU A 1 97 ? -12.783 15.812 -41.579 1.00 51.28 97 GLU A N 1
ATOM 721 C CA . GLU A 1 97 ? -12.852 16.294 -42.959 1.00 51.28 97 GLU A CA 1
ATOM 722 C C . GLU A 1 97 ? -11.589 15.826 -43.689 1.00 51.28 97 GLU A C 1
ATOM 724 O O . GLU A 1 97 ? -10.511 16.380 -43.487 1.00 51.28 97 GLU A O 1
ATOM 729 N N . ASP A 1 98 ? -11.718 14.790 -44.520 1.00 46.62 98 ASP A N 1
ATOM 730 C CA . ASP A 1 98 ? -11.253 14.868 -45.910 1.00 46.62 98 ASP A CA 1
ATOM 731 C C . ASP A 1 98 ? -11.845 13.709 -46.732 1.00 46.62 98 ASP A C 1
ATOM 733 O O . ASP A 1 98 ? -11.529 12.526 -46.546 1.00 46.62 98 ASP A O 1
ATOM 737 N N . GLU A 1 99 ? -12.744 14.076 -47.644 1.00 51.62 99 GLU A N 1
ATOM 738 C CA . GLU A 1 99 ? -13.133 13.271 -48.797 1.00 51.62 99 GLU A CA 1
ATOM 739 C C . GLU A 1 99 ? -11.948 13.188 -49.781 1.00 51.62 99 GLU A C 1
ATOM 741 O O . GLU A 1 99 ? -11.282 14.183 -50.028 1.00 51.62 99 GLU A O 1
ATOM 746 N N . GLU A 1 100 ? -11.687 12.014 -50.373 1.00 40.75 100 GLU A N 1
ATOM 747 C CA . GLU A 1 100 ? -11.766 11.808 -51.835 1.00 40.75 100 GLU A CA 1
ATOM 748 C C . GLU A 1 100 ? -11.200 10.440 -52.308 1.00 40.75 100 GLU A C 1
ATOM 750 O O . GLU A 1 100 ? -10.054 10.060 -52.069 1.00 40.75 100 GLU A O 1
ATOM 755 N N . ASP A 1 101 ? -12.083 9.755 -53.046 1.00 36.62 101 ASP A N 1
ATOM 756 C CA . ASP A 1 101 ? -11.952 8.822 -54.182 1.00 36.62 101 ASP A CA 1
ATOM 757 C C . ASP A 1 101 ? -11.328 7.392 -54.084 1.00 36.62 101 ASP A C 1
ATOM 759 O O . ASP A 1 101 ? -10.252 7.168 -53.520 1.00 36.62 101 ASP A O 1
ATOM 763 N N . PRO A 1 102 ? -11.970 6.367 -54.711 1.00 52.25 102 PRO A N 1
ATOM 764 C CA . PRO A 1 102 ? -11.645 4.959 -54.556 1.00 52.25 102 PRO A CA 1
ATOM 765 C C . PRO A 1 102 ? -10.809 4.441 -55.727 1.00 52.25 102 PRO A C 1
ATOM 767 O O . PRO A 1 102 ? -11.348 3.995 -56.737 1.00 52.25 102 PRO A O 1
ATOM 770 N N . THR A 1 103 ? -9.486 4.367 -55.590 1.00 48.56 103 THR A N 1
ATOM 771 C CA . THR A 1 103 ? -8.715 3.481 -56.473 1.00 48.56 103 THR A CA 1
ATOM 772 C C . THR A 1 103 ? -7.545 2.801 -55.769 1.00 48.56 103 THR A C 1
ATOM 774 O O . THR A 1 103 ? -6.690 3.413 -55.139 1.00 48.56 103 THR A O 1
ATOM 777 N N . THR A 1 104 ? -7.465 1.494 -56.015 1.00 42.59 104 THR A N 1
ATOM 778 C CA . THR A 1 104 ? -6.260 0.662 -55.920 1.00 42.59 104 THR A CA 1
ATOM 779 C C . THR A 1 104 ? -5.905 0.121 -54.532 1.00 42.59 104 THR A C 1
ATOM 781 O O . THR A 1 104 ? -5.183 0.703 -53.726 1.00 42.59 104 THR A O 1
ATOM 784 N N . SER A 1 105 ? -6.365 -1.110 -54.323 1.00 51.59 105 SER A N 1
ATOM 785 C CA . SER A 1 105 ? -6.023 -2.043 -53.257 1.00 51.59 105 SER A CA 1
ATOM 786 C C . SER A 1 105 ? -4.508 -2.248 -53.117 1.00 51.59 105 SER A C 1
ATOM 788 O O . SER A 1 105 ? -3.910 -3.116 -53.750 1.00 51.59 105 SER A O 1
ATOM 790 N N . GLN A 1 106 ? -3.882 -1.493 -52.222 1.00 45.06 106 GLN A N 1
ATOM 791 C CA . GLN A 1 106 ? -2.658 -1.909 -51.547 1.00 45.06 106 GLN A CA 1
ATOM 792 C C . GLN A 1 106 ? -2.900 -1.765 -50.052 1.00 45.06 106 GLN A C 1
ATOM 794 O O . GLN A 1 106 ? -2.996 -0.655 -49.530 1.00 45.06 106 GLN A O 1
ATOM 799 N N . ALA A 1 107 ? -3.023 -2.901 -49.363 1.00 55.19 107 ALA A N 1
ATOM 800 C CA . ALA A 1 107 ? -3.128 -2.962 -47.914 1.00 55.19 107 ALA A CA 1
ATOM 801 C C . ALA A 1 107 ? -1.818 -2.460 -47.288 1.00 55.19 107 ALA A C 1
ATOM 803 O O . ALA A 1 107 ? -0.925 -3.228 -46.931 1.00 55.19 107 ALA A O 1
ATOM 804 N N . LYS A 1 108 ? -1.685 -1.138 -47.176 1.00 55.84 108 LYS A N 1
ATOM 805 C CA . LYS A 1 108 ? -0.688 -0.504 -46.324 1.00 55.84 108 LYS A CA 1
ATOM 806 C C . LYS A 1 108 ? -1.089 -0.853 -44.899 1.00 55.84 108 LYS A C 1
ATOM 808 O O . LYS A 1 108 ? -2.092 -0.350 -44.397 1.00 55.84 108 LYS A O 1
ATOM 813 N N . CYS A 1 109 ? -0.328 -1.741 -44.265 1.00 58.47 109 CYS A N 1
ATOM 814 C CA . CYS A 1 109 ? -0.439 -2.002 -42.838 1.00 58.47 109 CYS A CA 1
ATOM 815 C C . CYS A 1 109 ? -0.122 -0.686 -42.111 1.00 58.47 109 CYS A C 1
ATOM 817 O O . CYS A 1 109 ? 1.041 -0.336 -41.897 1.00 58.47 109 CYS A O 1
ATOM 819 N N . LYS A 1 110 ? -1.162 0.110 -41.836 1.00 64.75 110 LYS A N 1
ATOM 820 C CA . LYS A 1 110 ? -1.049 1.325 -41.036 1.00 64.75 110 LYS A CA 1
ATOM 821 C C . LYS A 1 110 ? -0.615 0.854 -39.652 1.00 64.75 110 LYS A C 1
ATOM 823 O O . LYS A 1 110 ? -1.375 0.178 -38.961 1.00 64.75 110 LYS A O 1
ATOM 828 N N . ARG A 1 111 ? 0.626 1.164 -39.263 1.00 65.56 111 ARG A N 1
ATOM 829 C CA . ARG A 1 111 ? 1.067 1.005 -37.875 1.00 65.56 111 ARG A CA 1
ATOM 830 C C . ARG A 1 111 ? 0.150 1.890 -37.040 1.00 65.56 111 ARG A C 1
ATOM 832 O O . ARG A 1 111 ? 0.295 3.108 -37.084 1.00 65.56 111 ARG A O 1
ATOM 839 N N . LYS A 1 112 ? -0.824 1.289 -36.353 1.00 74.50 112 LYS A N 1
ATOM 840 C CA . LYS A 1 112 ? -1.651 2.002 -35.380 1.00 74.50 112 LYS A CA 1
ATOM 841 C C . LYS A 1 112 ? -0.690 2.586 -34.349 1.00 74.50 112 LYS A C 1
ATOM 843 O O . LYS A 1 112 ? 0.057 1.848 -33.705 1.00 74.50 112 LYS A O 1
ATOM 848 N N . ILE A 1 113 ? -0.624 3.912 -34.290 1.00 75.50 113 ILE A N 1
ATOM 849 C CA . ILE A 1 113 ? 0.168 4.607 -33.284 1.00 75.50 113 ILE A CA 1
ATOM 850 C C . ILE A 1 113 ? -0.653 4.507 -32.010 1.00 75.50 113 ILE A C 1
ATOM 852 O O . ILE A 1 113 ? -1.595 5.259 -31.812 1.00 75.50 113 ILE A O 1
ATOM 856 N N . PHE A 1 114 ? -0.334 3.512 -31.192 1.00 76.31 114 PHE A N 1
ATOM 857 C CA . PHE A 1 114 ? -0.929 3.393 -29.874 1.00 76.31 114 PHE A CA 1
ATOM 858 C C . PHE A 1 114 ? -0.393 4.513 -28.994 1.00 76.31 114 PHE A C 1
ATOM 860 O O . PHE A 1 114 ? 0.833 4.667 -28.862 1.00 76.31 114 PHE A O 1
ATOM 867 N N . SER A 1 115 ? -1.307 5.263 -28.385 1.00 79.44 115 SER A N 1
ATOM 868 C CA . SER A 1 115 ? -0.944 6.181 -27.318 1.00 79.44 115 SER A CA 1
ATOM 869 C C . SER A 1 115 ? -0.353 5.389 -26.145 1.00 79.44 115 SER A C 1
ATOM 871 O O . SER A 1 115 ? -0.541 4.174 -26.018 1.00 79.44 115 SER A O 1
ATOM 873 N N . SER A 1 116 ? 0.398 6.061 -25.273 1.00 78.19 116 SER A N 1
ATOM 874 C CA . SER A 1 116 ? 0.916 5.425 -24.055 1.00 78.19 116 SER A CA 1
ATOM 875 C C . SER A 1 116 ? -0.211 4.840 -23.193 1.00 78.19 116 SER A C 1
ATOM 877 O O . SER A 1 116 ? -0.008 3.814 -22.551 1.00 78.19 116 SER A O 1
ATOM 879 N N . VAL A 1 117 ? -1.403 5.446 -23.240 1.00 76.81 117 VAL A N 1
ATOM 880 C CA . VAL A 1 117 ? -2.602 4.987 -22.529 1.00 76.81 117 VAL A CA 1
ATOM 881 C C . VAL A 1 117 ? -3.147 3.694 -23.140 1.00 76.81 117 VAL A C 1
ATOM 883 O O . VAL A 1 117 ? -3.401 2.745 -22.404 1.00 76.81 117 VAL A O 1
ATOM 886 N N . ASP A 1 118 ? -3.220 3.586 -24.471 1.00 73.88 118 ASP A N 1
ATOM 887 C CA . ASP A 1 118 ? -3.705 2.363 -25.136 1.00 73.88 118 ASP A CA 1
ATOM 888 C C . ASP A 1 118 ? -2.805 1.154 -24.857 1.00 73.88 118 ASP A C 1
ATOM 890 O O . ASP A 1 118 ? -3.277 0.026 -24.712 1.00 73.88 118 ASP A O 1
ATOM 894 N N . LYS A 1 119 ? -1.489 1.384 -24.756 1.00 74.25 119 LYS A N 1
ATOM 895 C CA . LYS A 1 119 ? -0.523 0.333 -24.405 1.00 74.25 119 LYS A CA 1
ATOM 896 C C . LYS A 1 119 ? -0.718 -0.154 -22.972 1.00 74.25 119 LYS A C 1
ATOM 898 O O . LYS A 1 119 ? -0.613 -1.352 -22.733 1.00 74.25 119 LYS A O 1
ATOM 903 N N . LEU A 1 120 ? -1.008 0.752 -22.036 1.00 71.31 120 LEU A N 1
ATOM 904 C CA . LEU A 1 120 ? -1.314 0.387 -20.652 1.00 71.31 120 LEU A CA 1
ATOM 905 C C . LEU A 1 120 ? -2.635 -0.381 -20.569 1.00 71.31 120 LEU A C 1
ATOM 907 O O . LEU A 1 120 ? -2.686 -1.415 -19.909 1.00 71.31 120 LEU A O 1
ATOM 911 N N . HIS A 1 121 ? -3.668 0.062 -21.289 1.00 69.38 121 HIS A N 1
ATOM 912 C CA . HIS A 1 121 ? -4.956 -0.627 -21.318 1.00 69.38 121 HIS A CA 1
ATOM 913 C C . HIS A 1 121 ? -4.831 -2.051 -21.884 1.00 69.38 121 HIS A C 1
ATOM 915 O O . HIS A 1 121 ? -5.358 -2.987 -21.291 1.00 69.38 121 HIS A O 1
ATOM 921 N N . ALA A 1 122 ? -4.055 -2.244 -22.957 1.00 68.44 122 ALA A N 1
ATOM 922 C CA . ALA A 1 122 ? -3.796 -3.572 -23.516 1.00 68.44 122 ALA A CA 1
ATOM 923 C C . ALA A 1 122 ? -3.105 -4.519 -22.518 1.00 68.44 122 ALA A C 1
ATOM 925 O O . ALA A 1 122 ? -3.448 -5.693 -22.464 1.00 68.44 122 ALA A O 1
ATOM 926 N N . ILE A 1 123 ? -2.170 -4.018 -21.705 1.00 68.06 123 ILE A N 1
ATOM 927 C CA . ILE A 1 123 ? -1.495 -4.827 -20.677 1.00 68.06 123 ILE A CA 1
ATOM 928 C C . ILE A 1 123 ? -2.463 -5.190 -19.545 1.00 68.06 123 ILE A C 1
ATOM 930 O O . ILE A 1 123 ? -2.438 -6.313 -19.056 1.00 68.06 123 ILE A O 1
ATOM 934 N N . VAL A 1 124 ? -3.316 -4.255 -19.125 1.00 68.06 124 VAL A N 1
ATOM 935 C CA . VAL A 1 124 ? -4.266 -4.478 -18.024 1.00 68.06 124 VAL A CA 1
ATOM 936 C C . VAL A 1 124 ? -5.361 -5.473 -18.417 1.00 68.06 124 VAL A C 1
ATOM 938 O O . VAL A 1 124 ? -5.714 -6.326 -17.607 1.00 68.06 124 VAL A O 1
ATOM 941 N N . VAL A 1 125 ? -5.866 -5.398 -19.652 1.00 67.81 125 VAL A N 1
ATOM 942 C CA . VAL A 1 125 ? -6.917 -6.303 -20.150 1.00 67.81 125 VAL A CA 1
ATOM 943 C C . VAL A 1 125 ? -6.407 -7.736 -20.347 1.00 67.81 125 VAL A C 1
ATOM 945 O O . VAL A 1 125 ? -7.182 -8.663 -20.174 1.00 67.81 125 VAL A O 1
ATOM 948 N N . ASP A 1 126 ? -5.125 -7.937 -20.662 1.00 55.44 126 ASP A N 1
ATOM 949 C CA . ASP A 1 126 ? -4.552 -9.275 -20.916 1.00 55.44 126 ASP A CA 1
ATOM 950 C C . ASP A 1 126 ? -4.138 -10.022 -19.623 1.00 55.44 126 ASP A C 1
ATOM 952 O O . ASP A 1 126 ? -3.767 -11.193 -19.662 1.00 55.44 126 ASP A O 1
ATOM 956 N N . ILE A 1 127 ? -4.169 -9.348 -18.464 1.00 56.28 127 ILE A N 1
ATOM 957 C CA . ILE A 1 127 ? -3.801 -9.913 -17.148 1.00 56.28 127 ILE A CA 1
ATOM 958 C C . ILE A 1 127 ? -5.036 -10.371 -16.339 1.00 56.28 127 ILE A C 1
ATOM 960 O O . ILE A 1 127 ? -4.878 -11.130 -15.377 1.00 56.28 127 ILE A O 1
ATOM 964 N N . LEU A 1 128 ? -6.245 -9.934 -16.714 1.00 48.34 128 LEU A N 1
ATOM 965 C CA . LEU A 1 128 ? -7.527 -10.351 -16.121 1.00 48.34 128 LEU A CA 1
ATOM 966 C C . LEU A 1 128 ? -8.140 -11.533 -16.881 1.00 48.34 128 LEU A C 1
ATOM 968 O O . LEU A 1 128 ? -8.710 -12.413 -16.195 1.00 48.34 128 LEU A O 1
#

pLDDT: mean 72.44, std 18.94, range [36.62, 96.69]

Sequence (128 aa):
MQVGCGGHVLNISAQAIFSGMGIADDPNVDDYYTKARGFPITYSPDDDPKVVDEMRIAAAELKKGGDDSEDEIIEGSTEESSSEDNDDGAVEDWVDEDEEDPTTSQAKCKRKIFSSVDKLHAIVVDIL